Protein AF-A0A1C5KT26-F1 (afdb_monomer_lite)

pLDDT: mean 90.86, std 8.09, range [45.69, 98.12]

Radius of gyration: 17.38 Å; chains: 1; bounding box: 38×47×44 Å

Secondary structure (DSSP, 8-state):
-EEEEEEHHHHGGG-------SSEEEEEESEEE--B-HHHHHH-THHHHHHHHH-EEE-BTTS-PPPPSSEEES-EEEEEEETTS-EEEE-TTT-S-EEEE-TTS-EEEEESSHHHHHHHHHHT---GGGPEE-TT-EEESSHHHHHTTS-EE-HHHHSPTTGGGTT-

Foldseek 3Di:
DAEEEEEPVQVVVLPDDDDDDPPYHYAYWWEEEDADEPVCVVVDCLQVLLCVLQQKHFHHPPDDDDDDQWIKPGYWYWGIAGPQGWTWTDDPVVHQFIWIQHPVGWIWGQGNHDVRVSVCSNVSNSPCVPTHGDPNMGIGSDPVRVVVPHNYDYVVVVDPPCSVVVVD

Sequence (168 aa):
MRTVYFDMGELNRFGALGLLSSEAKVLPAGTVIHTEQAKVRKELPQYQEMAKRAGVFFFFEDEDIPNAPFFTVPYMELVARDRDGGWYGRAESIGDGVYCVTPDGAVFLVSEGMERFSGRLLAGEEVRELWEPALELTVYPSKTAAAQVVELVPVEELLPKGWKEREK

Structure (mmCIF, N/CA/C/O backbone):
data_AF-A0A1C5KT26-F1
#
_entry.id   AF-A0A1C5KT26-F1
#
loop_
_atom_site.group_PDB
_atom_site.id
_atom_site.type_symbol
_atom_site.label_atom_id
_atom_site.label_alt_id
_atom_site.label_comp_id
_atom_site.label_asym_id
_atom_site.label_entity_id
_atom_site.label_seq_id
_atom_site.pdbx_PDB_ins_code
_atom_site.Cartn_x
_atom_site.Cartn_y
_atom_site.Cartn_z
_atom_site.occupancy
_atom_site.B_iso_or_equiv
_atom_site.auth_seq_id
_atom_site.auth_comp_id
_atom_site.auth_asym_id
_atom_site.auth_atom_id
_atom_site.pdbx_PDB_model_num
ATOM 1 N N . MET A 1 1 ? -7.372 -2.646 25.587 1.00 79.31 1 MET A N 1
ATOM 2 C CA . MET A 1 1 ? -7.698 -1.328 25.001 1.00 79.31 1 MET A CA 1
ATOM 3 C C . MET A 1 1 ? -8.325 -1.585 23.642 1.00 79.31 1 MET A C 1
ATOM 5 O O . MET A 1 1 ? -7.738 -2.359 22.894 1.00 79.31 1 MET A O 1
ATOM 9 N N . ARG A 1 2 ? -9.521 -1.053 23.353 1.00 91.31 2 ARG A N 1
ATOM 10 C CA . ARG A 1 2 ? -10.155 -1.237 22.032 1.00 91.31 2 ARG A CA 1
ATOM 11 C C . ARG A 1 2 ? -9.338 -0.527 20.948 1.00 91.31 2 ARG A C 1
ATOM 13 O O . ARG A 1 2 ? -8.661 0.452 21.266 1.00 91.31 2 ARG A O 1
ATOM 20 N N . THR A 1 3 ? -9.395 -1.012 19.710 1.00 93.62 3 THR A N 1
ATOM 21 C CA . THR A 1 3 ? -8.736 -0.365 18.565 1.00 93.62 3 THR A CA 1
ATOM 22 C C . THR A 1 3 ? -9.799 0.177 17.632 1.00 93.62 3 THR A C 1
ATOM 24 O O . THR A 1 3 ? -10.679 -0.573 17.221 1.00 93.62 3 THR A O 1
ATOM 27 N N . VAL A 1 4 ? -9.698 1.462 17.315 1.00 93.88 4 VAL A N 1
ATOM 28 C CA . VAL A 1 4 ? -10.560 2.151 16.359 1.00 93.88 4 VAL A CA 1
ATOM 29 C C . VAL A 1 4 ? -9.721 2.605 15.179 1.00 93.88 4 VAL A C 1
ATOM 31 O O . VAL A 1 4 ? -8.570 3.023 15.344 1.00 93.88 4 VAL A O 1
ATOM 34 N N . TYR A 1 5 ? -10.304 2.512 13.995 1.00 95.25 5 TYR A N 1
ATOM 35 C CA . TYR A 1 5 ? -9.661 2.878 12.749 1.00 95.25 5 TYR A CA 1
ATOM 36 C C . TYR A 1 5 ? -10.349 4.081 12.127 1.00 95.25 5 TYR A C 1
ATOM 38 O O . TYR A 1 5 ? -11.545 4.287 12.315 1.00 95.25 5 TYR A O 1
ATOM 46 N N . PHE A 1 6 ? -9.607 4.857 11.353 1.00 94.19 6 PHE A N 1
ATOM 47 C CA . PHE A 1 6 ? -10.158 5.931 10.535 1.00 94.19 6 PHE A CA 1
ATOM 48 C C . PHE A 1 6 ? -9.536 5.872 9.144 1.00 94.19 6 PHE A C 1
ATOM 50 O O . PHE A 1 6 ? -8.408 5.412 8.973 1.00 94.19 6 PHE A O 1
ATOM 57 N N . ASP A 1 7 ? -10.292 6.306 8.145 1.00 94.75 7 ASP A N 1
ATOM 58 C CA . ASP A 1 7 ? -9.864 6.258 6.752 1.00 94.75 7 ASP A CA 1
ATOM 59 C C . ASP A 1 7 ? -8.951 7.448 6.427 1.00 94.75 7 ASP A C 1
ATOM 61 O O . ASP A 1 7 ? -9.394 8.599 6.395 1.00 94.75 7 ASP A O 1
ATOM 65 N N . MET A 1 8 ? -7.673 7.167 6.172 1.00 92.75 8 MET A N 1
ATOM 66 C CA . MET A 1 8 ? -6.688 8.183 5.792 1.00 92.75 8 MET A CA 1
ATOM 67 C C . MET A 1 8 ? -7.022 8.871 4.470 1.00 92.75 8 MET A C 1
ATOM 69 O O . MET A 1 8 ? -6.760 10.063 4.325 1.00 92.75 8 MET A O 1
ATOM 73 N N . GLY A 1 9 ? -7.624 8.157 3.515 1.00 90.06 9 GLY A N 1
ATOM 74 C CA . GLY A 1 9 ? -8.015 8.741 2.234 1.00 90.06 9 GLY A CA 1
ATOM 75 C C . GLY A 1 9 ? -9.102 9.796 2.404 1.00 90.06 9 GLY A C 1
ATOM 76 O O . GLY A 1 9 ? -9.059 10.855 1.777 1.00 90.06 9 GLY A O 1
ATOM 77 N N . GLU A 1 10 ? -10.045 9.558 3.315 1.00 91.06 10 GLU A N 1
ATOM 78 C CA . GLU A 1 10 ? -11.050 10.560 3.665 1.00 91.06 10 GLU A CA 1
ATOM 79 C C . GLU A 1 10 ? -10.473 11.706 4.486 1.00 91.06 10 GLU A C 1
ATOM 81 O O . GLU A 1 10 ? -10.882 12.851 4.267 1.00 91.06 10 GLU A O 1
ATOM 86 N N . LEU A 1 11 ? -9.545 11.407 5.401 1.00 87.56 11 LEU A N 1
ATOM 87 C CA . LEU A 1 11 ? -8.933 12.397 6.278 1.00 87.56 11 LEU A CA 1
ATOM 88 C C . LEU A 1 11 ? -8.074 13.401 5.512 1.00 87.56 11 LEU A C 1
ATOM 90 O O . LEU A 1 11 ? -8.174 14.597 5.776 1.00 87.56 11 LEU A O 1
ATOM 94 N N . ASN A 1 12 ? -7.305 12.944 4.521 1.00 83.62 12 ASN A N 1
ATOM 95 C CA . ASN A 1 12 ? -6.426 13.798 3.717 1.00 83.62 12 ASN A CA 1
ATOM 96 C C . ASN A 1 12 ? -7.171 14.956 3.024 1.00 83.62 12 ASN A C 1
ATOM 98 O O . ASN A 1 12 ? -6.568 15.986 2.730 1.00 83.62 12 ASN A O 1
ATOM 102 N N . ARG A 1 13 ? -8.494 14.845 2.830 1.00 82.94 13 ARG A N 1
ATOM 103 C CA . ARG A 1 13 ? -9.346 15.925 2.294 1.00 82.94 13 ARG A CA 1
ATOM 104 C C . ARG A 1 13 ? -9.485 17.126 3.235 1.00 82.94 13 ARG A C 1
ATOM 106 O O . ARG A 1 13 ? -9.875 18.197 2.786 1.00 82.94 13 ARG A O 1
ATOM 113 N N . PHE A 1 14 ? -9.195 16.948 4.521 1.00 78.75 14 PHE A N 1
ATOM 114 C CA . PHE A 1 14 ? -9.290 17.980 5.556 1.00 78.75 14 PHE A CA 1
ATOM 115 C C . PHE A 1 14 ? -7.915 18.521 5.986 1.00 78.75 14 PHE A C 1
ATOM 117 O O . PHE A 1 14 ? -7.843 19.362 6.882 1.00 78.75 14 PHE A O 1
ATOM 124 N N . GLY A 1 15 ? -6.829 18.063 5.352 1.00 78.31 15 GLY A N 1
ATOM 125 C CA . GLY A 1 15 ? -5.457 18.405 5.721 1.00 78.31 15 GLY A CA 1
ATOM 126 C C . GLY A 1 15 ? -4.919 17.573 6.890 1.00 78.31 15 GLY A C 1
ATOM 127 O O . GLY A 1 15 ? -5.409 16.485 7.187 1.00 78.31 15 GLY A O 1
ATOM 128 N N . ALA A 1 16 ? -3.869 18.071 7.546 1.00 76.62 16 ALA A N 1
ATOM 129 C CA . ALA A 1 16 ? -3.218 17.360 8.643 1.00 76.62 16 ALA A CA 1
ATOM 130 C C . ALA A 1 16 ? -4.061 17.408 9.931 1.00 76.62 16 ALA A C 1
ATOM 132 O O . ALA A 1 16 ? -4.317 18.487 10.470 1.00 76.62 16 ALA A O 1
ATOM 133 N N . LEU A 1 17 ? -4.432 16.237 10.460 1.00 79.94 17 LEU A N 1
ATOM 134 C CA . LEU A 1 17 ? -5.147 16.088 11.730 1.00 79.94 17 LEU A CA 1
ATOM 135 C C . LEU A 1 17 ? -4.423 15.095 12.645 1.00 79.94 17 LEU A C 1
ATOM 137 O O . LEU A 1 17 ? -4.151 13.963 12.255 1.00 79.94 17 LEU A O 1
ATOM 141 N N . GLY A 1 18 ? -4.148 15.508 13.883 1.00 81.56 18 GLY A N 1
ATOM 142 C CA . GLY A 1 18 ? -3.642 14.620 14.931 1.00 81.56 18 GLY A CA 1
ATOM 143 C C . GLY A 1 18 ? -4.784 14.055 15.774 1.00 81.56 18 GLY A C 1
ATOM 144 O O . GLY A 1 18 ? -5.583 14.822 16.311 1.00 81.56 18 GLY A O 1
ATOM 145 N N . LEU A 1 19 ? -4.844 12.729 15.922 1.00 83.81 19 LEU A N 1
ATOM 146 C CA . LEU A 1 19 ? -5.849 12.034 16.731 1.00 83.81 19 LEU A CA 1
ATOM 147 C C . LEU A 1 19 ? -5.183 11.309 17.902 1.00 83.81 19 LEU A C 1
ATOM 149 O O . LEU A 1 19 ? -4.278 10.499 17.714 1.00 83.81 19 LEU A O 1
ATOM 153 N N . LEU A 1 20 ? -5.642 11.598 19.119 1.00 85.50 20 LEU A N 1
ATOM 154 C CA . LEU A 1 20 ? -5.120 11.029 20.361 1.00 85.50 20 LEU A CA 1
ATOM 155 C C . LEU A 1 20 ? -6.294 10.608 21.248 1.00 85.50 20 LEU A C 1
ATOM 157 O O . LEU A 1 20 ? -7.267 11.346 21.386 1.00 85.50 20 LEU A O 1
ATOM 161 N N . SER A 1 21 ? -6.197 9.434 21.869 1.00 86.38 21 SER A N 1
ATOM 162 C CA . SER A 1 21 ? -7.191 8.944 22.825 1.00 86.38 21 SER A CA 1
ATOM 163 C C . SER A 1 21 ? -6.508 8.250 23.997 1.00 86.38 21 SER A C 1
ATOM 165 O O . SER A 1 21 ? -5.548 7.505 23.814 1.00 86.38 21 SER A O 1
ATOM 167 N N . SER A 1 22 ? -7.021 8.481 25.206 1.00 90.06 22 SER A N 1
ATOM 168 C CA . SER A 1 22 ? -6.637 7.735 26.411 1.00 90.06 22 SER A CA 1
ATOM 169 C C . SER A 1 22 ? -7.441 6.444 26.599 1.00 90.06 22 SER A C 1
ATOM 171 O O . SER A 1 22 ? -7.111 5.645 27.470 1.00 90.06 22 SER A O 1
ATOM 173 N N . GLU A 1 23 ? -8.505 6.236 25.817 1.00 90.31 23 GLU A N 1
ATOM 174 C CA . GLU A 1 23 ? -9.461 5.130 25.996 1.00 90.31 23 GLU A CA 1
ATOM 175 C C . GLU A 1 23 ? -9.373 4.065 24.893 1.00 90.31 23 GLU A C 1
ATOM 177 O O . GLU A 1 23 ? -9.804 2.922 25.077 1.00 90.31 23 GLU A O 1
ATOM 182 N N . ALA A 1 24 ? -8.819 4.428 23.736 1.00 90.81 24 ALA A N 1
ATOM 183 C CA . ALA A 1 24 ? -8.709 3.563 22.572 1.00 90.81 24 ALA A CA 1
ATOM 184 C C . ALA A 1 24 ? -7.366 3.749 21.861 1.00 90.81 24 ALA A C 1
ATOM 186 O O . ALA A 1 24 ? -6.796 4.838 21.840 1.00 90.81 24 ALA A O 1
ATOM 187 N N . LYS A 1 25 ? -6.889 2.682 21.216 1.00 91.69 25 LYS A N 1
ATOM 188 C CA . LYS A 1 25 ? -5.824 2.779 20.221 1.00 91.69 25 LYS A CA 1
ATOM 189 C C . LYS A 1 25 ? -6.454 3.309 18.936 1.00 91.69 25 LYS A C 1
ATOM 191 O O . LYS A 1 25 ? -7.337 2.655 18.392 1.00 91.69 25 LYS A O 1
ATOM 196 N N . VAL A 1 26 ? -6.021 4.474 18.475 1.00 91.12 26 VAL A N 1
ATOM 197 C CA . VAL A 1 26 ? -6.495 5.065 17.220 1.00 91.12 26 VAL A CA 1
ATOM 198 C C . VAL A 1 26 ? -5.448 4.779 16.154 1.00 91.12 26 VAL A C 1
ATOM 200 O O . VAL A 1 26 ? -4.297 5.180 16.316 1.00 91.12 26 VAL A O 1
ATOM 203 N N . LEU A 1 27 ? -5.818 4.044 15.108 1.00 92.69 27 LEU A N 1
ATOM 204 C CA . LEU A 1 27 ? -4.905 3.682 14.027 1.00 92.69 27 LEU A CA 1
ATOM 205 C C . LEU A 1 27 ? -5.442 4.133 12.668 1.00 92.69 27 LEU A C 1
ATOM 207 O O . LEU A 1 27 ? -6.631 3.976 12.397 1.00 92.69 27 LEU A O 1
ATOM 211 N N . PRO A 1 28 ? -4.579 4.655 11.787 1.00 94.19 28 PRO A N 1
ATOM 212 C CA . PRO A 1 28 ? -4.974 4.922 10.419 1.00 94.19 28 PRO A CA 1
ATOM 213 C C . PRO A 1 28 ? -5.245 3.602 9.682 1.00 94.19 28 PRO A C 1
ATOM 215 O O . PRO A 1 28 ? -4.556 2.597 9.885 1.00 94.19 28 PRO A O 1
ATOM 218 N N . ALA A 1 29 ? -6.243 3.619 8.807 1.00 96.69 29 ALA A N 1
ATOM 219 C CA . ALA A 1 29 ? -6.566 2.554 7.871 1.00 96.69 29 ALA A CA 1
ATOM 220 C C . ALA A 1 29 ? -6.820 3.129 6.473 1.00 96.69 29 ALA A C 1
ATOM 222 O O . ALA A 1 29 ? -6.891 4.343 6.272 1.00 96.69 29 ALA A O 1
ATOM 223 N N . GLY A 1 30 ? -6.972 2.231 5.511 1.00 96.62 30 GLY A N 1
ATOM 224 C CA . GLY A 1 30 ? -7.222 2.561 4.123 1.00 96.62 30 GLY A CA 1
ATOM 225 C C . GLY A 1 30 ? -5.954 2.652 3.304 1.00 96.62 30 GLY A C 1
ATOM 226 O O . GLY A 1 30 ? -4.846 2.394 3.771 1.00 96.62 30 GLY A O 1
ATOM 227 N N . THR A 1 31 ? -6.150 2.987 2.042 1.00 96.00 31 THR A N 1
ATOM 228 C CA . THR A 1 31 ? -5.108 2.915 1.032 1.00 96.00 31 THR A CA 1
ATOM 229 C C . THR A 1 31 ? -5.101 4.224 0.269 1.00 96.00 31 THR A C 1
ATOM 231 O O . THR A 1 31 ? -6.125 4.629 -0.279 1.00 96.00 31 THR A O 1
ATOM 234 N N . VAL A 1 32 ? -3.962 4.908 0.271 1.00 94.38 32 VAL A N 1
ATOM 235 C CA . VAL A 1 32 ? -3.782 6.197 -0.410 1.00 94.38 32 VAL A CA 1
ATOM 236 C C . VAL A 1 32 ? -2.614 6.075 -1.363 1.00 94.38 32 VAL A C 1
ATOM 238 O O . VAL A 1 32 ? -1.631 5.413 -1.049 1.00 94.38 32 VAL A O 1
ATOM 241 N N . ILE A 1 33 ? -2.721 6.708 -2.525 1.00 95.44 33 ILE A N 1
ATOM 242 C CA . ILE A 1 33 ? -1.620 6.772 -3.479 1.00 95.44 33 ILE A CA 1
ATOM 243 C C . ILE A 1 33 ? -0.801 8.025 -3.209 1.00 95.44 33 ILE A C 1
ATOM 245 O O . ILE A 1 33 ? -1.326 9.137 -3.207 1.00 95.44 33 ILE A O 1
ATOM 249 N N . HIS A 1 34 ? 0.488 7.813 -2.995 1.00 94.00 34 HIS A N 1
ATOM 250 C CA . HIS A 1 34 ? 1.502 8.842 -2.977 1.00 94.00 34 HIS A CA 1
ATOM 251 C C . HIS A 1 34 ? 2.061 9.039 -4.374 1.00 94.00 34 HIS A C 1
ATOM 253 O O . HIS A 1 34 ? 2.373 8.079 -5.079 1.00 94.00 34 HIS A O 1
ATOM 259 N N . THR A 1 35 ? 2.210 10.301 -4.747 1.00 94.88 35 THR A N 1
ATOM 260 C CA . THR A 1 35 ? 2.642 10.707 -6.075 1.00 94.88 35 THR A CA 1
ATOM 261 C C . THR A 1 35 ? 3.896 11.538 -5.972 1.00 94.88 35 THR A C 1
ATOM 263 O O . THR A 1 35 ? 3.943 12.512 -5.223 1.00 94.88 35 THR A O 1
ATOM 266 N N . GLU A 1 36 ? 4.884 11.201 -6.782 1.00 94.44 36 GLU A N 1
ATOM 267 C CA . GLU A 1 36 ? 6.053 12.040 -6.971 1.00 94.44 36 GLU A CA 1
ATOM 268 C C . GLU A 1 36 ? 5.728 13.227 -7.886 1.00 94.44 36 GLU A C 1
ATOM 270 O O . GLU A 1 36 ? 4.863 13.162 -8.766 1.00 94.44 36 GLU A O 1
ATOM 275 N N . GLN A 1 37 ? 6.463 14.326 -7.722 1.00 93.50 37 GLN A N 1
ATOM 276 C CA . GLN A 1 37 ? 6.265 15.510 -8.560 1.00 93.50 37 GLN A CA 1
ATOM 277 C C . GLN A 1 37 ? 6.649 15.215 -10.015 1.00 93.50 37 GLN A C 1
ATOM 279 O O . GLN A 1 37 ? 7.704 14.643 -10.292 1.00 93.50 37 GLN A O 1
ATOM 284 N N . ALA A 1 38 ? 5.872 15.723 -10.970 1.00 91.62 38 ALA A N 1
ATOM 285 C CA . ALA A 1 38 ? 6.112 15.518 -12.406 1.00 91.62 38 ALA A CA 1
ATOM 286 C C . ALA A 1 38 ? 7.540 15.889 -12.870 1.00 91.62 38 ALA A C 1
ATOM 288 O O . ALA A 1 38 ? 8.115 15.274 -13.772 1.00 91.62 38 ALA A O 1
ATOM 289 N N . LYS A 1 39 ? 8.155 16.904 -12.243 1.00 91.50 39 LYS A N 1
ATOM 290 C CA . LYS A 1 39 ? 9.536 17.321 -12.548 1.00 91.50 39 LYS A CA 1
ATOM 291 C C . LYS A 1 39 ? 10.570 16.259 -12.161 1.00 91.50 39 LYS A C 1
ATOM 293 O O . LYS A 1 39 ? 11.526 16.049 -12.905 1.00 91.50 39 LYS A O 1
ATOM 298 N N . VAL A 1 40 ? 10.334 15.535 -11.063 1.00 89.75 40 VAL A N 1
ATOM 299 C CA . VAL A 1 40 ? 11.235 14.499 -10.537 1.00 89.75 40 VAL A CA 1
ATOM 300 C C . VAL A 1 40 ? 11.406 13.387 -11.568 1.00 89.75 40 VAL A C 1
ATOM 302 O O . VAL A 1 40 ? 12.521 12.928 -11.808 1.00 89.75 40 VAL A O 1
ATOM 305 N N . ARG A 1 41 ? 10.330 13.026 -12.273 1.00 85.50 41 ARG A N 1
ATOM 306 C CA . ARG A 1 41 ? 10.360 12.047 -13.367 1.00 85.50 41 ARG A CA 1
ATOM 307 C C . ARG A 1 41 ? 11.324 12.415 -14.499 1.00 85.50 41 ARG A C 1
ATOM 309 O O . ARG A 1 41 ? 11.907 11.531 -15.126 1.00 85.50 41 ARG A O 1
ATOM 316 N N . LYS A 1 42 ? 11.447 13.711 -14.804 1.00 83.75 42 LYS A N 1
ATOM 317 C CA . LYS A 1 42 ? 12.323 14.230 -15.869 1.00 83.75 42 LYS A CA 1
ATOM 318 C C . LYS A 1 42 ? 13.763 14.377 -15.391 1.00 83.75 42 LYS A C 1
ATOM 320 O O . LYS A 1 42 ? 14.685 14.179 -16.174 1.00 83.75 42 LYS A O 1
ATOM 325 N N . GLU A 1 43 ? 13.938 14.732 -14.123 1.00 90.00 43 GLU A N 1
ATOM 326 C CA . GLU A 1 43 ? 15.239 14.999 -13.508 1.00 90.00 43 GLU A CA 1
ATOM 327 C C . GLU A 1 43 ? 15.974 13.722 -13.081 1.00 90.00 43 GLU A C 1
ATOM 329 O O . GLU A 1 43 ? 17.204 13.709 -13.074 1.00 90.00 43 GLU A O 1
ATOM 334 N N . LEU A 1 44 ? 15.249 12.643 -12.764 1.00 90.19 44 LEU A N 1
ATOM 335 C CA . LEU A 1 44 ? 15.817 11.398 -12.246 1.00 90.19 44 LEU A CA 1
ATOM 336 C C . LEU A 1 44 ? 15.581 10.213 -13.204 1.00 90.19 44 LEU A C 1
ATOM 338 O O . LEU A 1 44 ? 14.548 9.540 -13.122 1.00 90.19 44 LEU A O 1
ATOM 342 N N . PRO A 1 45 ? 16.569 9.871 -14.063 1.00 89.38 45 PRO A N 1
ATOM 343 C CA . PRO A 1 45 ? 16.484 8.740 -14.996 1.00 89.38 45 PRO A CA 1
ATOM 344 C C . PRO A 1 45 ? 16.244 7.384 -14.321 1.00 89.38 45 PRO A C 1
ATOM 346 O O . PRO A 1 45 ? 15.754 6.452 -14.958 1.00 89.38 45 PRO A O 1
ATOM 349 N N . GLN A 1 46 ? 16.566 7.270 -13.029 1.00 92.88 46 GLN A N 1
ATOM 350 C CA . GLN A 1 46 ? 16.420 6.042 -12.250 1.00 92.88 46 GLN A CA 1
ATOM 351 C C . GLN A 1 46 ? 14.991 5.487 -12.268 1.00 92.88 46 GLN A C 1
ATOM 353 O O . GLN A 1 46 ? 14.825 4.277 -12.358 1.00 92.88 46 GLN A O 1
ATOM 358 N N . TYR A 1 47 ? 13.959 6.339 -12.273 1.00 92.56 47 TYR A N 1
ATOM 359 C CA . TYR A 1 47 ? 12.569 5.877 -12.337 1.00 92.56 47 TYR A CA 1
ATOM 360 C C . TYR A 1 47 ? 12.248 5.176 -13.661 1.00 92.56 47 TYR A C 1
ATOM 362 O O . TYR A 1 47 ? 11.581 4.142 -13.671 1.00 92.56 47 TYR A O 1
ATOM 370 N N . GLN A 1 48 ? 12.774 5.690 -14.777 1.00 92.19 48 GLN A N 1
ATOM 371 C CA . GLN A 1 48 ? 12.615 5.052 -16.086 1.00 92.19 48 GLN A CA 1
ATOM 372 C C . GLN A 1 48 ? 13.408 3.745 -16.168 1.00 92.19 48 GLN A C 1
ATOM 374 O O . GLN A 1 48 ? 12.936 2.767 -16.747 1.00 92.19 48 GLN A O 1
ATOM 379 N N . GLU A 1 49 ? 14.595 3.706 -15.563 1.00 93.81 49 GLU A N 1
ATOM 380 C CA . GLU A 1 49 ? 15.425 2.504 -15.559 1.00 93.81 49 GLU A CA 1
ATOM 381 C C . GLU A 1 49 ? 14.827 1.397 -14.678 1.00 93.81 49 GLU A C 1
ATOM 383 O O . GLU A 1 49 ? 14.799 0.245 -15.106 1.00 93.81 49 GLU A O 1
ATOM 388 N N . MET A 1 50 ? 14.270 1.727 -13.505 1.00 93.94 50 MET A N 1
ATOM 389 C CA . MET A 1 50 ? 13.526 0.776 -12.664 1.00 93.94 50 MET A CA 1
ATOM 390 C C . MET A 1 50 ? 12.315 0.201 -13.409 1.00 93.94 50 MET A C 1
ATOM 392 O O . MET A 1 50 ? 12.126 -1.016 -13.429 1.00 93.94 50 MET A O 1
ATOM 396 N N . ALA A 1 51 ? 11.550 1.043 -14.110 1.00 92.56 51 ALA A N 1
ATOM 397 C CA . ALA A 1 51 ? 10.441 0.589 -14.947 1.00 92.56 51 ALA A CA 1
ATOM 398 C C . ALA A 1 51 ? 10.909 -0.356 -16.066 1.00 92.56 51 ALA A C 1
ATOM 400 O O . ALA A 1 51 ? 10.303 -1.400 -16.308 1.00 92.56 51 ALA A O 1
ATOM 401 N N . LYS A 1 52 ? 12.023 -0.037 -16.730 1.00 92.94 52 LYS A N 1
ATOM 402 C CA . LYS A 1 52 ? 12.575 -0.863 -17.809 1.00 92.94 52 LYS A CA 1
ATOM 403 C C . LYS A 1 52 ? 13.122 -2.202 -17.307 1.00 92.94 52 LYS A C 1
ATOM 405 O O . LYS A 1 52 ? 12.860 -3.228 -17.934 1.00 92.94 52 LYS A O 1
ATOM 410 N N . ARG A 1 53 ? 13.893 -2.193 -16.216 1.00 92.06 53 ARG A N 1
ATOM 411 C CA . ARG A 1 53 ? 14.583 -3.377 -15.679 1.00 92.06 53 ARG A CA 1
ATOM 412 C C . ARG A 1 53 ? 13.658 -4.292 -14.899 1.00 92.06 53 ARG A C 1
ATOM 414 O O . ARG A 1 53 ? 13.626 -5.483 -15.175 1.00 92.06 53 ARG A O 1
ATOM 421 N N . ALA A 1 54 ? 12.917 -3.726 -13.954 1.00 91.38 54 ALA A N 1
ATOM 422 C CA . ALA A 1 54 ? 12.096 -4.478 -13.014 1.00 91.38 54 ALA A CA 1
ATOM 423 C C . ALA A 1 54 ? 10.601 -4.426 -13.355 1.00 91.38 54 ALA A C 1
ATOM 425 O O . ALA A 1 54 ? 9.815 -5.176 -12.799 1.00 91.38 54 ALA A O 1
ATOM 426 N N . GLY A 1 55 ? 10.168 -3.564 -14.283 1.00 93.75 55 GLY A N 1
ATOM 427 C CA . GLY A 1 55 ? 8.742 -3.445 -14.589 1.00 93.75 55 GLY A CA 1
ATOM 428 C C . GLY A 1 55 ? 7.915 -2.803 -13.490 1.00 93.75 55 GLY A C 1
ATOM 429 O O . GLY A 1 55 ? 6.713 -3.042 -13.476 1.00 93.75 55 GLY A O 1
ATOM 430 N N . VAL A 1 56 ? 8.546 -2.031 -12.604 1.00 94.56 56 VAL A N 1
ATOM 431 C CA . VAL A 1 56 ? 7.896 -1.307 -11.509 1.00 94.56 56 VAL A CA 1
ATOM 432 C C . VAL A 1 56 ? 7.787 0.171 -11.874 1.00 94.56 56 VAL A C 1
ATOM 434 O O . VAL A 1 56 ? 8.781 0.820 -12.199 1.00 94.56 56 VAL A O 1
ATOM 437 N N . PHE A 1 57 ? 6.569 0.697 -11.824 1.00 94.50 57 PHE A N 1
ATOM 438 C CA . PHE A 1 57 ? 6.196 2.044 -12.237 1.00 94.50 57 PHE A CA 1
ATOM 439 C C . PHE A 1 57 ? 5.732 2.836 -11.016 1.00 94.50 57 PHE A C 1
ATOM 441 O O . PHE A 1 57 ? 4.699 2.513 -10.430 1.00 94.50 57 PHE A O 1
ATOM 448 N N . PHE A 1 58 ? 6.502 3.853 -10.633 1.00 95.81 58 PHE A N 1
ATOM 449 C CA . PHE A 1 58 ? 6.130 4.790 -9.570 1.00 95.81 58 PHE A CA 1
ATOM 450 C C . PHE A 1 58 ? 5.070 5.777 -10.062 1.00 95.81 58 PHE A C 1
ATOM 452 O O . PHE A 1 58 ? 5.056 6.108 -11.248 1.00 95.81 58 PHE A O 1
ATOM 459 N N . PHE A 1 59 ? 4.202 6.238 -9.162 1.00 96.38 59 PHE A N 1
ATOM 460 C CA . PHE A 1 59 ? 3.139 7.1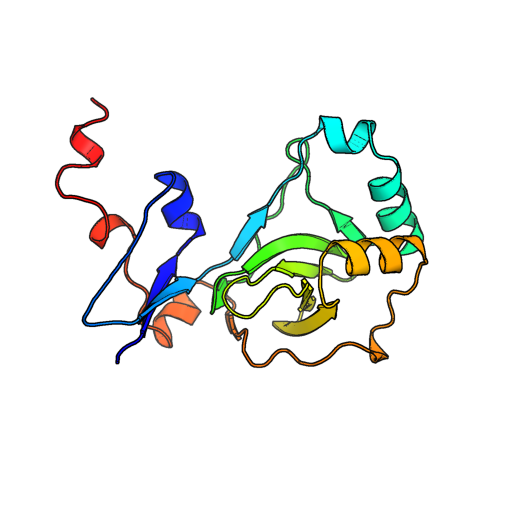88 -9.494 1.00 96.38 59 PHE A CA 1
ATOM 461 C C . 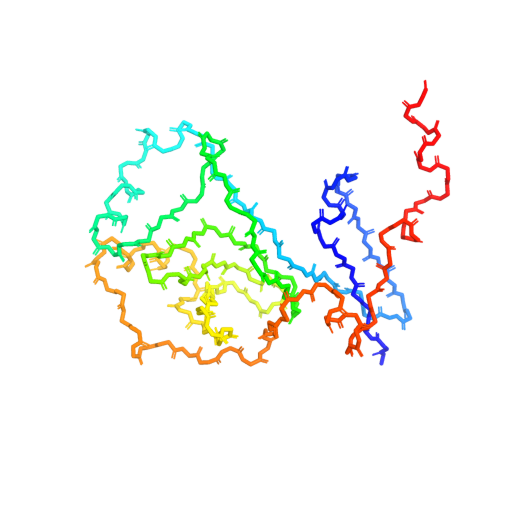PHE A 1 59 ? 3.656 8.627 -9.529 1.00 96.38 59 PHE A C 1
ATOM 463 O O . PHE A 1 59 ? 4.375 9.054 -8.624 1.00 96.38 59 PHE A O 1
ATOM 470 N N . PHE A 1 60 ? 3.236 9.393 -10.536 1.00 95.94 60 PHE A N 1
ATOM 471 C CA . PHE A 1 60 ? 3.563 10.813 -10.674 1.00 95.94 60 PHE A CA 1
ATOM 472 C C . PHE A 1 60 ? 2.306 11.672 -10.826 1.00 95.94 60 PHE A C 1
ATOM 474 O O . PHE A 1 60 ? 1.322 11.243 -11.423 1.00 95.94 60 PHE A O 1
ATOM 481 N N . GLU A 1 61 ? 2.356 12.904 -10.315 1.00 94.06 61 GLU A N 1
ATOM 482 C CA . GLU A 1 61 ? 1.239 13.867 -10.330 1.00 94.06 61 GLU A CA 1
ATOM 483 C C . GLU A 1 61 ? 0.695 14.188 -11.736 1.00 94.06 61 GLU A C 1
ATOM 485 O O . GLU A 1 61 ? -0.452 14.611 -11.868 1.00 94.06 61 GLU A O 1
ATOM 490 N N . ASP A 1 62 ? 1.513 14.038 -12.785 1.00 93.12 62 ASP A N 1
ATOM 491 C CA . ASP A 1 62 ? 1.140 14.310 -14.179 1.00 93.12 62 ASP A CA 1
ATOM 492 C C . ASP A 1 62 ? 0.548 13.101 -14.920 1.00 93.12 62 ASP A C 1
ATOM 494 O O . ASP A 1 62 ? 0.299 13.185 -16.126 1.00 93.12 62 ASP A O 1
ATOM 498 N N . GLU A 1 63 ? 0.315 11.986 -14.228 1.00 91.75 63 GLU A N 1
ATOM 499 C CA . GLU A 1 63 ? -0.261 10.770 -14.798 1.00 91.75 63 GLU A CA 1
ATOM 500 C C . GLU A 1 63 ? -1.735 10.578 -14.421 1.00 91.75 63 GLU A C 1
ATOM 502 O O . GLU A 1 63 ? -2.240 11.138 -13.450 1.00 91.75 63 GLU A O 1
ATOM 507 N N . ASP A 1 64 ? -2.438 9.756 -15.204 1.00 90.38 64 ASP A N 1
ATOM 508 C CA . ASP A 1 64 ? -3.765 9.270 -14.829 1.00 90.38 64 ASP A CA 1
ATOM 509 C C . ASP A 1 64 ? -3.611 8.177 -13.768 1.00 90.38 64 ASP A C 1
ATOM 511 O O . ASP A 1 64 ? -3.180 7.053 -14.057 1.00 90.38 64 ASP A O 1
ATOM 515 N N . ILE A 1 65 ? -3.889 8.540 -12.518 1.00 89.69 65 ILE A N 1
ATOM 516 C CA . ILE A 1 65 ? -3.610 7.688 -11.369 1.00 89.69 65 ILE A CA 1
ATOM 517 C C . ILE A 1 65 ? -4.810 6.780 -11.097 1.00 89.69 65 ILE A C 1
ATOM 519 O O . ILE A 1 65 ? -5.901 7.271 -10.795 1.00 89.69 65 ILE A O 1
ATOM 523 N N . PRO A 1 66 ? -4.632 5.449 -11.164 1.00 88.69 66 PRO A N 1
ATOM 524 C CA . PRO A 1 66 ? -5.715 4.519 -10.884 1.00 88.69 66 PRO A CA 1
ATOM 525 C C . PRO A 1 66 ? -6.130 4.600 -9.416 1.00 88.69 66 PRO A C 1
ATOM 527 O O . PRO A 1 66 ? -5.287 4.753 -8.545 1.00 88.69 66 PRO A O 1
ATOM 530 N N . ASN A 1 67 ? -7.408 4.387 -9.111 1.00 87.81 67 ASN A N 1
ATOM 531 C CA . ASN A 1 67 ? -7.807 4.135 -7.726 1.00 87.81 67 ASN A CA 1
ATOM 532 C C . ASN A 1 67 ? -7.291 2.761 -7.274 1.00 87.81 67 ASN A C 1
ATOM 534 O O . ASN A 1 67 ? -7.363 1.790 -8.032 1.00 87.81 67 ASN A O 1
ATOM 538 N N . ALA A 1 68 ? -6.825 2.665 -6.028 1.00 90.12 68 ALA A N 1
ATOM 539 C CA . ALA A 1 68 ? -6.511 1.375 -5.426 1.00 90.12 68 ALA A CA 1
ATOM 540 C C . ALA A 1 68 ? -7.791 0.511 -5.355 1.00 90.12 68 ALA A C 1
ATOM 542 O O . ALA A 1 68 ? -8.817 0.989 -4.864 1.00 90.12 68 ALA A O 1
ATOM 543 N N . PRO A 1 69 ? -7.772 -0.750 -5.825 1.00 94.31 69 PRO A N 1
ATOM 544 C CA . PRO A 1 69 ? -8.966 -1.596 -5.877 1.00 94.31 69 PRO A CA 1
ATOM 545 C C . PRO A 1 69 ? -9.273 -2.295 -4.540 1.00 94.31 69 PRO A C 1
ATOM 547 O O . PRO A 1 69 ? -10.063 -3.235 -4.504 1.00 94.31 69 PRO A O 1
ATOM 550 N N . PHE A 1 70 ? -8.629 -1.878 -3.450 1.00 97.31 70 PHE A N 1
ATOM 551 C CA . PHE A 1 70 ? -8.716 -2.512 -2.140 1.00 97.31 70 PHE A CA 1
ATOM 552 C C . PHE A 1 70 ? -8.553 -1.490 -1.010 1.00 97.31 70 PHE A C 1
ATOM 554 O O . PHE A 1 70 ? -8.234 -0.323 -1.229 1.00 97.31 70 PHE A O 1
ATOM 561 N N . PHE A 1 71 ? -8.786 -1.952 0.214 1.00 97.81 71 PHE A N 1
ATOM 562 C CA . PHE A 1 71 ? -8.640 -1.194 1.448 1.00 97.81 71 PHE A CA 1
ATOM 563 C C . PHE A 1 71 ? -7.753 -1.977 2.416 1.00 97.81 71 PHE A C 1
ATOM 565 O O . PHE A 1 71 ? -7.985 -3.166 2.622 1.00 97.81 71 PHE A O 1
ATOM 572 N N . THR A 1 72 ? -6.764 -1.335 3.031 1.00 97.94 72 THR A N 1
ATOM 573 C CA . THR A 1 72 ? -5.833 -2.010 3.947 1.00 97.94 72 THR A CA 1
ATOM 574 C C . THR A 1 72 ? -6.076 -1.651 5.406 1.00 97.94 72 THR A C 1
ATOM 576 O O . THR A 1 72 ? -6.469 -0.532 5.745 1.00 97.94 72 THR A O 1
ATOM 579 N N . VAL A 1 73 ? -5.820 -2.613 6.290 1.00 97.06 73 VAL A N 1
ATOM 580 C CA . VAL A 1 73 ? -5.711 -2.388 7.732 1.00 97.06 73 VAL A CA 1
ATOM 581 C C . VAL A 1 73 ? -4.413 -3.042 8.219 1.00 97.06 73 VAL A C 1
ATOM 583 O O . VAL A 1 73 ? -4.302 -4.263 8.119 1.00 97.06 73 VAL A O 1
ATOM 586 N N . PRO A 1 74 ? -3.451 -2.277 8.763 1.00 95.12 74 PRO A N 1
ATOM 587 C CA . PRO A 1 74 ? -3.473 -0.823 8.927 1.00 95.12 74 PRO A CA 1
ATOM 588 C C . PRO A 1 74 ? -3.284 -0.063 7.596 1.00 95.12 74 PRO A C 1
ATOM 590 O O . PRO A 1 74 ? -3.259 -0.649 6.512 1.00 95.12 74 PRO A O 1
ATOM 593 N N . TYR A 1 75 ? -3.213 1.266 7.683 1.00 96.12 75 TYR A N 1
ATOM 594 C CA . TYR A 1 75 ? -3.017 2.163 6.545 1.00 96.12 75 TYR A CA 1
ATOM 595 C C . TYR A 1 75 ? -1.781 1.810 5.713 1.00 96.12 75 TYR A C 1
ATOM 597 O O . TYR A 1 75 ? -0.708 1.552 6.264 1.00 96.12 75 TYR A O 1
ATOM 605 N N . MET A 1 76 ? -1.949 1.861 4.390 1.00 97.06 76 MET A N 1
ATOM 606 C CA . MET A 1 76 ? -0.875 1.682 3.421 1.00 97.06 76 MET A CA 1
ATOM 607 C C . MET A 1 76 ? -0.839 2.848 2.431 1.00 97.06 76 MET A C 1
ATOM 609 O O . MET A 1 76 ? -1.839 3.180 1.792 1.00 97.06 76 MET A O 1
ATOM 613 N N . GLU A 1 77 ? 0.339 3.441 2.281 1.00 96.50 77 GLU A N 1
ATOM 614 C CA . GLU A 1 77 ? 0.630 4.452 1.273 1.00 96.50 77 GLU A CA 1
ATOM 615 C C . GLU A 1 77 ? 1.275 3.780 0.055 1.00 96.50 77 GLU A C 1
ATOM 617 O O . GLU A 1 77 ? 2.401 3.287 0.132 1.00 96.50 77 GLU A O 1
ATOM 622 N N . LEU A 1 78 ? 0.559 3.728 -1.065 1.00 97.69 78 LEU A N 1
ATOM 623 C CA . LEU A 1 78 ? 1.015 3.124 -2.313 1.00 97.69 78 LEU A CA 1
ATOM 624 C C . LEU A 1 78 ? 1.884 4.097 -3.102 1.00 97.69 78 LEU A C 1
ATOM 626 O O . LEU A 1 78 ? 1.509 5.247 -3.294 1.00 97.69 78 LEU A O 1
ATOM 630 N N . VAL A 1 79 ? 3.013 3.616 -3.609 1.00 96.88 79 VAL A N 1
ATOM 631 C CA . VAL A 1 79 ? 4.007 4.434 -4.324 1.00 96.88 79 VAL A CA 1
ATOM 632 C C . VAL A 1 79 ? 4.256 3.956 -5.751 1.00 96.88 79 VAL A C 1
ATOM 634 O O . VAL A 1 79 ? 4.711 4.735 -6.585 1.00 96.88 79 VAL A O 1
ATOM 637 N N . ALA A 1 80 ? 3.975 2.683 -6.046 1.00 96.25 80 ALA A N 1
ATOM 638 C CA . ALA A 1 80 ? 4.229 2.100 -7.356 1.00 96.25 80 ALA A CA 1
ATOM 639 C C . ALA A 1 80 ? 3.322 0.899 -7.653 1.00 96.25 80 ALA A C 1
ATOM 641 O O . ALA A 1 80 ? 2.721 0.313 -6.751 1.00 96.25 80 ALA A O 1
ATOM 642 N N . ARG A 1 81 ? 3.287 0.488 -8.923 1.00 95.62 81 ARG A N 1
ATOM 643 C CA . ARG A 1 81 ? 2.731 -0.800 -9.361 1.00 95.62 81 ARG A CA 1
ATOM 644 C C . ARG A 1 81 ? 3.678 -1.526 -10.306 1.00 95.62 81 ARG A C 1
ATOM 646 O O . ARG A 1 81 ? 4.419 -0.867 -11.034 1.00 95.62 81 ARG A O 1
ATOM 653 N N . ASP A 1 82 ? 3.618 -2.848 -10.364 1.00 94.12 82 ASP A N 1
ATOM 654 C CA . ASP A 1 82 ? 4.301 -3.607 -11.416 1.00 94.12 82 ASP A CA 1
ATOM 655 C C . ASP A 1 82 ? 3.398 -3.897 -12.633 1.00 94.12 82 ASP A C 1
ATOM 657 O O . ASP A 1 82 ? 2.230 -3.500 -12.711 1.00 94.12 82 ASP A O 1
ATOM 661 N N . ARG A 1 83 ? 3.974 -4.580 -13.627 1.00 91.62 83 ARG A N 1
ATOM 662 C CA . ARG A 1 83 ? 3.288 -5.051 -14.840 1.00 91.62 83 ARG A CA 1
ATOM 663 C C . ARG A 1 83 ? 2.299 -6.201 -14.601 1.00 91.62 83 ARG A C 1
ATOM 665 O O . ARG A 1 83 ? 1.428 -6.407 -15.441 1.00 91.62 83 ARG A O 1
ATOM 672 N N . ASP A 1 84 ? 2.447 -6.929 -13.498 1.00 92.25 84 ASP A N 1
ATOM 673 C CA . ASP A 1 84 ? 1.634 -8.098 -13.146 1.00 92.25 84 ASP A CA 1
ATOM 674 C C . ASP A 1 84 ? 0.426 -7.716 -12.274 1.00 92.25 84 ASP A C 1
ATOM 676 O O . ASP A 1 84 ? -0.432 -8.551 -11.992 1.00 92.25 84 ASP A O 1
ATOM 680 N N . GLY A 1 85 ? 0.328 -6.442 -11.880 1.00 93.44 85 GLY A N 1
ATOM 681 C CA . GLY A 1 85 ? -0.760 -5.894 -11.076 1.00 93.44 85 GLY A CA 1
ATOM 682 C C . GLY A 1 85 ? -0.471 -5.857 -9.574 1.00 93.44 85 GLY A C 1
ATOM 683 O O . GLY A 1 85 ? -1.394 -5.602 -8.801 1.00 93.44 85 GLY A O 1
ATOM 684 N N . GLY A 1 86 ? 0.774 -6.099 -9.160 1.00 95.56 86 GLY A N 1
ATOM 685 C CA . GLY A 1 86 ? 1.236 -5.900 -7.792 1.00 95.56 86 GLY A CA 1
ATOM 686 C C . GLY A 1 86 ? 1.313 -4.417 -7.434 1.00 95.56 86 GLY A C 1
ATOM 687 O O . GLY A 1 86 ? 1.747 -3.593 -8.243 1.00 95.56 86 GLY A O 1
ATOM 688 N N . TRP A 1 87 ? 0.891 -4.071 -6.220 1.00 97.81 87 TRP A N 1
ATOM 689 C CA . TRP A 1 87 ? 0.910 -2.708 -5.689 1.00 97.81 87 TRP A CA 1
ATOM 690 C C . TRP A 1 87 ? 1.931 -2.586 -4.570 1.00 97.81 87 TRP A C 1
ATOM 692 O O . TRP A 1 87 ? 1.835 -3.287 -3.566 1.00 97.81 87 TRP A O 1
ATOM 702 N N . TYR A 1 88 ? 2.874 -1.660 -4.714 1.00 97.06 88 TYR A N 1
ATOM 703 C CA . TYR A 1 88 ? 3.941 -1.441 -3.747 1.00 97.06 88 TYR A CA 1
ATOM 704 C C . TYR A 1 88 ? 3.646 -0.222 -2.896 1.00 97.06 88 TYR A C 1
ATOM 706 O O . TYR A 1 88 ? 3.229 0.819 -3.406 1.00 97.06 88 TYR A O 1
ATOM 714 N N . GLY A 1 89 ? 3.917 -0.327 -1.603 1.00 97.25 89 GLY A N 1
ATOM 715 C CA . GLY A 1 89 ? 3.661 0.756 -0.673 1.00 97.25 89 GLY A CA 1
ATOM 716 C C . GLY A 1 89 ? 4.331 0.572 0.672 1.00 97.25 89 GLY A C 1
ATOM 717 O O . GLY A 1 89 ? 5.027 -0.412 0.920 1.00 97.25 89 GLY A O 1
ATOM 718 N N . ARG A 1 90 ? 4.111 1.544 1.546 1.00 97.06 90 ARG A N 1
ATOM 719 C CA . ARG A 1 90 ? 4.640 1.579 2.907 1.00 97.06 90 ARG A CA 1
ATOM 720 C C . ARG A 1 90 ? 3.494 1.528 3.899 1.00 97.06 90 ARG A C 1
ATOM 722 O O . ARG A 1 90 ? 2.444 2.120 3.667 1.00 97.06 90 ARG A O 1
ATOM 729 N N . ALA A 1 91 ? 3.722 0.861 5.019 1.00 95.19 91 ALA A N 1
ATOM 730 C CA . ALA A 1 91 ? 2.793 0.824 6.138 1.00 95.19 91 ALA A CA 1
ATOM 731 C C . ALA A 1 91 ? 3.549 1.219 7.409 1.00 95.19 91 ALA A C 1
ATOM 733 O O . ALA A 1 91 ? 4.007 0.362 8.162 1.00 95.19 91 ALA A O 1
ATOM 734 N N . GLU A 1 92 ? 3.682 2.529 7.644 1.00 89.94 92 GLU A N 1
ATOM 735 C CA . GLU A 1 92 ? 4.523 3.094 8.719 1.00 89.94 92 GLU A CA 1
ATOM 736 C C . GLU A 1 92 ? 4.177 2.545 10.111 1.00 89.94 92 GLU A C 1
ATOM 738 O O . GLU A 1 92 ? 5.039 2.398 10.970 1.00 89.94 92 GLU A O 1
ATOM 743 N N . SER A 1 93 ? 2.908 2.195 10.339 1.00 88.50 93 SER A N 1
ATOM 744 C CA . SER A 1 93 ? 2.462 1.608 11.611 1.00 88.50 93 SER A CA 1
ATOM 745 C C . SER A 1 93 ? 2.974 0.184 11.878 1.00 88.50 93 SER A C 1
ATOM 747 O O . SER A 1 93 ? 2.865 -0.286 13.011 1.00 88.50 93 SER A O 1
ATOM 749 N N . ILE A 1 94 ? 3.500 -0.495 10.853 1.00 91.25 94 ILE A N 1
ATOM 750 C CA . ILE A 1 94 ? 4.098 -1.835 10.934 1.00 91.25 94 ILE A CA 1
ATOM 751 C C . ILE A 1 94 ? 5.626 -1.713 10.988 1.00 91.25 94 ILE A C 1
ATOM 753 O O . ILE A 1 94 ? 6.268 -2.363 11.808 1.00 91.25 94 ILE A O 1
ATOM 757 N N . GLY A 1 95 ? 6.203 -0.853 10.144 1.00 91.88 95 GLY A N 1
ATOM 758 C CA . GLY A 1 95 ? 7.635 -0.563 10.113 1.00 91.88 95 GLY A CA 1
ATOM 759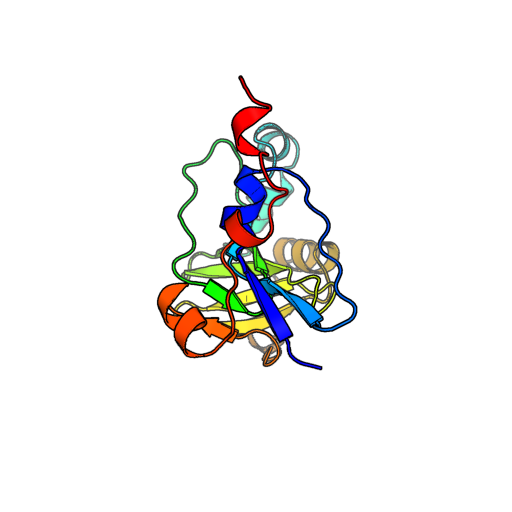 C C . GLY A 1 95 ? 8.055 0.169 8.838 1.00 91.88 95 GLY A C 1
ATOM 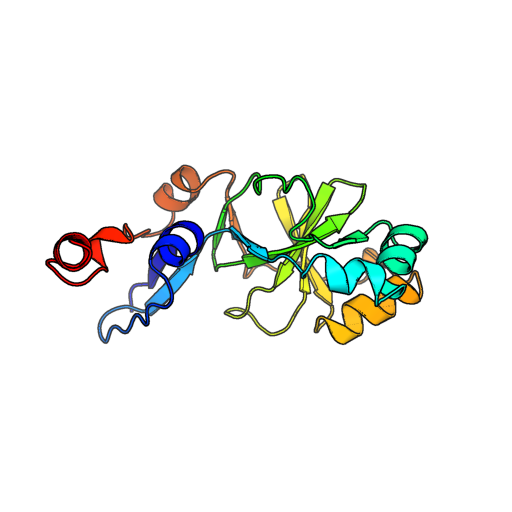760 O O . GLY A 1 95 ? 7.215 0.543 8.020 1.00 91.88 95 GLY A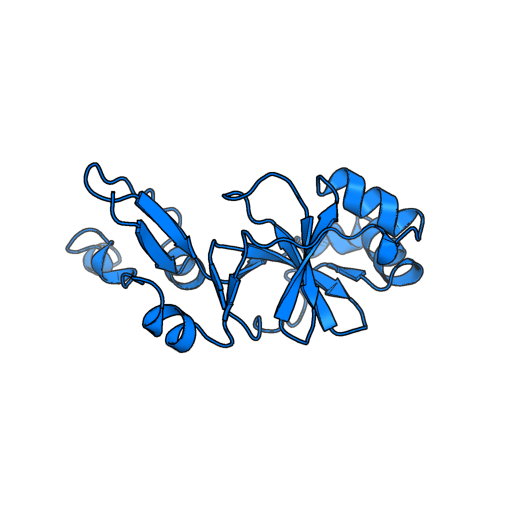 O 1
ATOM 761 N N . ASP A 1 96 ? 9.365 0.315 8.641 1.00 92.44 96 ASP A N 1
ATOM 762 C CA . ASP A 1 96 ? 9.953 1.088 7.531 1.00 92.44 96 ASP A CA 1
ATOM 763 C C . ASP A 1 96 ? 10.004 0.333 6.187 1.00 92.44 96 ASP A C 1
ATOM 765 O O . ASP A 1 96 ? 10.495 0.853 5.182 1.00 92.44 96 ASP A O 1
ATOM 769 N N . GLY A 1 97 ? 9.489 -0.898 6.162 1.00 94.88 97 GLY A N 1
ATOM 770 C CA . GLY A 1 97 ? 9.519 -1.783 5.006 1.00 94.88 97 GLY A CA 1
ATOM 771 C C . GLY A 1 97 ? 8.672 -1.322 3.817 1.00 94.88 97 GLY A C 1
ATOM 772 O O . GLY A 1 97 ? 7.736 -0.527 3.933 1.00 94.88 97 GLY A O 1
ATOM 773 N N . VAL A 1 98 ? 8.991 -1.887 2.654 1.00 96.69 98 VAL A N 1
ATOM 774 C CA . VAL A 1 98 ? 8.166 -1.820 1.445 1.00 96.69 98 VAL A CA 1
ATOM 775 C C . VAL A 1 98 ? 7.404 -3.126 1.322 1.00 96.69 98 VAL A C 1
ATOM 777 O O . VAL A 1 98 ? 8.004 -4.202 1.352 1.00 96.69 98 VAL A O 1
ATOM 780 N N . TYR A 1 99 ? 6.095 -3.016 1.150 1.00 97.44 99 TYR A N 1
ATOM 781 C CA . TYR A 1 99 ? 5.182 -4.137 1.012 1.00 97.44 99 TYR A CA 1
ATOM 782 C C . TYR A 1 99 ? 4.625 -4.193 -0.405 1.00 97.44 99 TYR A C 1
ATOM 784 O O . TYR A 1 99 ? 4.409 -3.148 -1.016 1.00 97.44 99 TYR A O 1
ATOM 792 N N . CYS A 1 100 ? 4.368 -5.398 -0.905 1.00 97.00 100 CYS A N 1
ATOM 793 C CA . CYS A 1 100 ? 3.642 -5.643 -2.144 1.00 97.00 100 CYS A CA 1
ATOM 794 C C . CYS A 1 100 ? 2.303 -6.314 -1.829 1.00 97.00 100 CYS A C 1
ATOM 796 O O . CYS A 1 100 ? 2.280 -7.326 -1.128 1.00 97.00 100 CYS A O 1
ATOM 798 N N . VAL A 1 101 ? 1.211 -5.758 -2.353 1.00 97.69 101 VAL A N 1
ATOM 799 C CA . VAL A 1 101 ? -0.106 -6.399 -2.410 1.00 97.69 101 VAL A CA 1
ATOM 800 C C . VAL A 1 101 ? -0.282 -6.990 -3.802 1.00 97.69 101 VAL A C 1
ATOM 802 O O . VAL A 1 101 ? -0.299 -6.257 -4.793 1.00 97.69 101 VAL A O 1
ATOM 805 N N . THR A 1 102 ? -0.408 -8.307 -3.889 1.00 95.94 102 THR A N 1
ATOM 806 C CA . THR A 1 102 ? -0.612 -9.021 -5.151 1.00 95.94 102 THR A CA 1
ATOM 807 C C . THR A 1 102 ? -2.062 -8.887 -5.643 1.00 95.94 102 THR A C 1
ATOM 809 O O . THR A 1 102 ? -2.954 -8.540 -4.863 1.00 95.94 102 THR A O 1
ATOM 812 N N . PRO A 1 103 ? -2.351 -9.182 -6.926 1.00 94.38 103 PRO A N 1
ATOM 813 C CA . PRO A 1 103 ? -3.711 -9.090 -7.471 1.00 94.38 103 PRO A CA 1
ATOM 814 C C . PRO A 1 103 ? -4.768 -9.940 -6.748 1.00 94.38 103 PRO A C 1
ATOM 816 O O . PRO A 1 103 ? -5.947 -9.596 -6.762 1.00 94.38 103 PRO A O 1
ATOM 819 N N . ASP A 1 104 ? -4.364 -11.049 -6.128 1.00 94.38 104 ASP A N 1
ATOM 820 C CA . ASP A 1 104 ? -5.216 -11.927 -5.317 1.00 94.38 104 ASP A CA 1
ATOM 821 C C . ASP A 1 104 ? -5.325 -11.487 -3.844 1.00 94.38 104 ASP A C 1
ATOM 823 O O . ASP A 1 104 ? -6.042 -12.114 -3.065 1.00 94.38 104 ASP A O 1
ATOM 827 N N . GLY A 1 105 ? -4.670 -10.384 -3.467 1.00 94.50 105 GLY A N 1
ATOM 828 C CA . GLY A 1 105 ? -4.760 -9.773 -2.143 1.00 94.50 105 GLY A CA 1
ATOM 829 C C . GLY A 1 105 ? -3.790 -10.335 -1.105 1.00 94.50 105 GLY A C 1
ATOM 830 O O . GLY A 1 105 ? -3.922 -9.997 0.072 1.00 94.50 105 GLY A O 1
ATOM 831 N N . ALA A 1 106 ? -2.821 -11.167 -1.500 1.00 95.88 106 ALA A N 1
ATOM 832 C CA . ALA A 1 106 ? -1.735 -11.560 -0.609 1.00 95.88 106 ALA A CA 1
ATOM 833 C C . ALA A 1 106 ? -0.755 -10.395 -0.409 1.00 95.88 106 ALA A C 1
ATOM 835 O O . ALA A 1 106 ? -0.572 -9.551 -1.288 1.00 95.88 106 ALA A O 1
ATOM 836 N N . VAL A 1 107 ? -0.133 -10.341 0.768 1.00 97.06 107 VAL A N 1
ATOM 837 C CA . VAL A 1 107 ? 0.765 -9.246 1.144 1.00 97.06 107 VAL A CA 1
ATOM 838 C C . VAL A 1 107 ? 2.121 -9.793 1.529 1.00 97.06 107 VAL A C 1
ATOM 840 O O . VAL A 1 107 ? 2.222 -10.739 2.314 1.00 97.06 107 VAL A O 1
ATOM 843 N N . PHE A 1 108 ? 3.162 -9.152 1.014 1.00 97.06 108 PHE A N 1
ATOM 844 C CA . PHE A 1 108 ? 4.538 -9.515 1.300 1.00 97.06 108 PHE A CA 1
ATOM 845 C C . PHE A 1 108 ? 5.380 -8.299 1.656 1.00 97.06 108 PHE A C 1
ATOM 847 O O . PHE A 1 108 ? 5.256 -7.258 1.018 1.00 97.06 108 PHE A O 1
ATOM 854 N N . LEU A 1 109 ? 6.282 -8.449 2.619 1.00 96.31 109 LEU A N 1
ATOM 855 C CA . LEU A 1 109 ? 7.423 -7.567 2.809 1.00 96.31 109 LEU A CA 1
ATOM 856 C C . LEU A 1 109 ? 8.465 -7.884 1.728 1.00 96.31 109 LEU A C 1
ATOM 858 O O . LEU A 1 109 ? 8.974 -9.002 1.645 1.00 96.31 109 LEU A O 1
ATOM 862 N N . VAL A 1 110 ? 8.783 -6.896 0.891 1.00 95.62 110 VAL A N 1
ATOM 863 C CA . VAL A 1 110 ? 9.687 -7.065 -0.264 1.00 95.62 110 VAL A CA 1
ATOM 864 C C . VAL A 1 110 ? 11.047 -6.395 -0.064 1.00 95.62 110 VAL A C 1
ATOM 866 O O . VAL A 1 110 ? 12.030 -6.714 -0.741 1.00 95.62 110 VAL A O 1
ATOM 869 N N . SER A 1 111 ? 11.127 -5.444 0.866 1.00 95.12 111 SER A N 1
ATOM 870 C CA . SER A 1 111 ? 12.359 -4.742 1.218 1.00 95.12 111 SER A CA 1
ATOM 871 C C . SER A 1 111 ? 12.239 -4.100 2.595 1.00 95.12 111 SER A C 1
ATOM 873 O O . SER A 1 111 ? 11.168 -3.643 2.973 1.00 95.12 111 SER A O 1
ATOM 875 N N . GLU A 1 112 ? 13.358 -3.975 3.304 1.00 92.06 112 GLU A N 1
ATOM 876 C CA . GLU A 1 112 ? 13.451 -3.304 4.613 1.00 92.06 112 GLU A CA 1
ATOM 877 C C . GLU A 1 112 ? 13.298 -1.773 4.530 1.00 92.06 112 GLU A C 1
ATOM 879 O O . GLU A 1 112 ? 13.229 -1.105 5.554 1.00 92.06 112 GLU A O 1
ATOM 884 N N . GLY A 1 113 ? 13.265 -1.208 3.319 1.00 94.00 113 GLY A N 1
ATOM 885 C CA . GLY A 1 113 ? 13.103 0.227 3.110 1.00 94.00 113 GLY A CA 1
ATOM 886 C C . GLY A 1 113 ? 13.160 0.645 1.645 1.00 94.00 113 GLY A C 1
ATOM 887 O O . GLY A 1 113 ? 13.543 -0.140 0.768 1.00 94.00 113 GLY A O 1
ATOM 888 N N . MET A 1 114 ? 12.780 1.900 1.387 1.00 93.25 114 MET A N 1
ATOM 889 C CA . MET A 1 114 ? 12.630 2.452 0.034 1.00 93.25 114 MET A CA 1
ATOM 890 C C . MET A 1 114 ? 13.957 2.587 -0.722 1.00 93.25 114 MET A C 1
ATOM 892 O O . MET A 1 114 ? 14.016 2.323 -1.923 1.00 93.25 114 MET A O 1
ATOM 896 N N . GLU A 1 115 ? 15.038 2.951 -0.025 1.00 93.38 115 GLU A N 1
ATOM 897 C CA . GLU A 1 115 ? 16.377 3.046 -0.620 1.00 93.38 115 GLU A CA 1
ATOM 898 C C . GLU A 1 115 ? 16.839 1.673 -1.125 1.00 93.38 115 GLU A C 1
ATOM 900 O O . GLU A 1 115 ? 17.169 1.505 -2.300 1.00 93.38 115 GLU A O 1
ATOM 905 N N . ARG A 1 116 ? 16.777 0.661 -0.251 1.00 93.56 116 ARG A N 1
ATOM 906 C CA . ARG A 1 116 ? 17.150 -0.718 -0.583 1.00 93.56 116 ARG A CA 1
ATOM 907 C C . ARG A 1 116 ? 16.248 -1.305 -1.667 1.00 93.56 116 ARG A C 1
ATOM 909 O O . ARG A 1 116 ? 16.737 -2.017 -2.541 1.00 93.56 116 ARG A O 1
ATOM 916 N N . PHE A 1 117 ? 14.956 -0.975 -1.636 1.00 94.44 117 PHE A N 1
ATOM 917 C CA . PHE A 1 117 ? 13.999 -1.381 -2.662 1.00 94.44 117 PHE A CA 1
ATOM 918 C C . PHE A 1 117 ? 14.400 -0.817 -4.026 1.00 94.44 117 PHE A C 1
ATOM 920 O O . PHE A 1 117 ? 14.614 -1.577 -4.966 1.00 94.44 117 PHE A O 1
ATOM 927 N N . SER A 1 118 ? 14.612 0.497 -4.112 1.00 93.12 118 SER A N 1
ATOM 928 C CA . SER A 1 118 ? 15.005 1.171 -5.354 1.00 93.12 118 SER A CA 1
ATOM 929 C C . SER A 1 118 ? 16.343 0.649 -5.892 1.00 93.12 118 SER A C 1
ATOM 931 O O . SER A 1 118 ? 16.476 0.395 -7.088 1.00 93.12 118 SER A O 1
ATOM 933 N N . GLY A 1 119 ? 17.321 0.411 -5.009 1.00 93.38 119 GLY A N 1
ATOM 934 C CA . GLY A 1 119 ? 18.607 -0.190 -5.374 1.00 93.38 119 GLY A CA 1
ATOM 935 C C . GLY A 1 119 ? 18.459 -1.577 -6.007 1.00 93.38 119 GLY A C 1
ATOM 936 O O . GLY A 1 119 ? 19.049 -1.834 -7.057 1.00 93.38 119 GLY A O 1
ATOM 937 N N . ARG A 1 120 ? 17.613 -2.444 -5.432 1.00 92.56 120 ARG A N 1
ATOM 938 C CA . ARG A 1 120 ? 17.297 -3.767 -5.998 1.00 92.56 120 ARG A CA 1
ATOM 939 C C . ARG A 1 120 ? 16.611 -3.665 -7.358 1.00 92.56 120 ARG A C 1
ATOM 941 O O . ARG A 1 120 ? 17.009 -4.363 -8.288 1.00 92.56 120 ARG A O 1
ATOM 948 N N . LEU A 1 121 ? 15.638 -2.763 -7.514 1.00 93.75 121 LEU A N 1
ATOM 949 C CA . LEU A 1 121 ? 14.966 -2.546 -8.802 1.00 93.75 121 LEU A CA 1
ATOM 950 C C . LEU A 1 121 ? 15.951 -2.094 -9.892 1.00 93.75 121 LEU A C 1
ATOM 952 O O . LEU A 1 121 ? 15.898 -2.582 -11.021 1.00 93.75 121 LEU A O 1
ATOM 956 N N . LEU A 1 122 ? 16.887 -1.201 -9.556 1.00 93.19 122 LEU A N 1
ATOM 957 C CA . LEU A 1 122 ? 17.946 -0.758 -10.468 1.00 93.19 122 LEU A CA 1
ATOM 958 C C . LEU A 1 122 ? 18.945 -1.875 -10.798 1.00 93.19 122 LEU A C 1
ATOM 960 O O . LEU A 1 122 ? 19.456 -1.935 -11.920 1.00 93.19 122 LEU A O 1
ATOM 964 N N . ALA A 1 123 ? 19.209 -2.778 -9.857 1.00 91.19 123 ALA A N 1
ATOM 965 C CA . ALA A 1 123 ? 20.017 -3.972 -10.090 1.00 91.19 123 ALA A CA 1
ATOM 966 C C . ALA A 1 123 ? 19.280 -5.050 -10.913 1.00 91.19 123 ALA A C 1
ATOM 968 O O . ALA A 1 123 ? 19.928 -5.939 -11.458 1.00 91.19 123 ALA A O 1
ATOM 969 N N . GLY A 1 124 ? 17.952 -4.949 -11.064 1.00 86.12 124 GLY A N 1
ATOM 970 C CA . GLY A 1 124 ? 17.122 -6.000 -11.663 1.00 86.12 124 GLY A CA 1
ATOM 971 C C . GLY A 1 124 ? 16.902 -7.197 -10.731 1.00 86.12 124 GLY A C 1
ATOM 972 O O . GLY A 1 124 ? 16.578 -8.285 -11.193 1.00 86.12 124 GLY A O 1
ATOM 973 N N . GLU A 1 125 ? 17.092 -7.004 -9.425 1.00 83.56 125 GLU A N 1
ATOM 974 C CA . GLU A 1 125 ? 17.000 -8.027 -8.379 1.00 83.56 125 GLU A CA 1
ATOM 975 C C . GLU A 1 125 ? 15.599 -8.056 -7.741 1.00 83.56 125 GLU A C 1
ATOM 977 O O . GLU A 1 125 ? 15.446 -7.951 -6.521 1.00 83.56 125 GLU A O 1
ATOM 982 N N . GLU A 1 126 ? 14.547 -8.180 -8.552 1.00 71.19 126 GLU A N 1
ATOM 983 C CA . GLU A 1 126 ? 13.196 -8.442 -8.036 1.00 71.19 126 GLU A CA 1
ATOM 984 C C . GLU A 1 126 ? 13.027 -9.950 -7.802 1.00 71.19 126 GLU A C 1
ATOM 986 O O . GLU A 1 126 ? 12.500 -10.684 -8.630 1.00 71.19 126 GLU A O 1
ATOM 991 N N . VAL A 1 127 ? 13.567 -10.434 -6.682 1.00 71.69 127 VAL A N 1
ATOM 992 C CA . VAL A 1 127 ? 13.576 -11.866 -6.345 1.00 71.69 127 VAL A CA 1
ATOM 993 C C . VAL A 1 127 ? 12.381 -12.178 -5.447 1.00 71.69 127 VAL A C 1
ATOM 995 O O . VAL A 1 127 ? 12.460 -12.030 -4.224 1.00 71.69 127 VAL A O 1
ATOM 998 N N . ARG A 1 128 ? 11.260 -12.584 -6.057 1.00 80.19 128 ARG A N 1
ATOM 999 C CA . ARG A 1 128 ? 10.005 -12.907 -5.348 1.00 80.19 128 ARG A CA 1
ATOM 1000 C C . ARG A 1 128 ? 10.161 -14.042 -4.339 1.00 80.19 128 ARG A C 1
ATOM 1002 O O . ARG A 1 128 ? 9.414 -14.114 -3.373 1.00 80.19 128 ARG A O 1
ATOM 1009 N N . GLU A 1 129 ? 11.156 -14.904 -4.512 1.00 77.38 129 GLU A N 1
ATOM 1010 C CA . GLU A 1 129 ? 11.469 -15.994 -3.586 1.00 77.38 129 GLU A CA 1
ATOM 1011 C C . GLU A 1 129 ? 11.991 -15.507 -2.225 1.00 77.38 129 GLU A C 1
ATOM 1013 O O . GLU A 1 129 ? 11.991 -16.275 -1.266 1.00 77.38 129 GLU A O 1
ATOM 1018 N N . LEU A 1 130 ? 12.444 -14.250 -2.130 1.00 82.94 130 LEU A N 1
ATOM 1019 C CA . LEU A 1 130 ? 12.909 -13.631 -0.883 1.00 82.94 130 LEU A CA 1
ATOM 1020 C C . LEU A 1 130 ? 11.817 -12.820 -0.177 1.00 82.94 130 LEU A C 1
ATOM 1022 O O . LEU A 1 130 ? 12.102 -12.145 0.809 1.00 82.94 130 LEU A O 1
ATOM 1026 N N . TRP A 1 131 ? 10.597 -12.824 -0.710 1.00 93.06 131 TRP A N 1
ATOM 1027 C CA . TRP A 1 131 ? 9.485 -12.083 -0.140 1.00 93.06 131 TRP A CA 1
ATOM 1028 C C . TRP A 1 131 ? 8.937 -12.804 1.084 1.00 93.06 131 TRP A C 1
ATOM 1030 O O . TRP A 1 131 ? 8.637 -13.998 1.050 1.00 93.06 131 TRP A O 1
ATOM 1040 N N . GLU A 1 132 ? 8.777 -12.056 2.167 1.00 94.62 132 GLU A N 1
ATOM 1041 C CA . GLU A 1 132 ? 8.267 -12.589 3.425 1.00 94.62 132 GLU A CA 1
ATOM 1042 C C . GLU A 1 132 ? 6.775 -12.267 3.541 1.00 94.62 132 GLU A C 1
ATOM 1044 O O . GLU A 1 132 ? 6.396 -11.113 3.342 1.00 94.62 132 GLU A O 1
ATOM 1049 N N . PRO A 1 133 ? 5.895 -13.237 3.844 1.00 96.00 133 PRO A N 1
ATOM 1050 C CA . PRO A 1 133 ? 4.483 -12.947 4.076 1.00 96.00 133 PRO A CA 1
ATOM 1051 C C . PRO A 1 133 ? 4.301 -11.919 5.200 1.00 96.00 133 PRO A C 1
ATOM 1053 O O . PRO A 1 133 ? 4.812 -12.112 6.301 1.00 96.00 133 PRO A O 1
ATOM 1056 N N . ALA A 1 134 ? 3.540 -10.856 4.938 1.00 94.31 134 ALA A N 1
ATOM 1057 C CA . ALA A 1 134 ? 3.254 -9.801 5.909 1.00 94.31 134 ALA A CA 1
ATOM 1058 C C . ALA A 1 134 ? 1.842 -9.989 6.480 1.00 94.31 134 ALA A C 1
ATOM 1060 O O . ALA A 1 134 ? 0.857 -9.507 5.921 1.00 94.31 134 ALA A O 1
ATOM 1061 N N . LEU A 1 135 ? 1.735 -10.727 7.586 1.00 91.56 135 LEU A N 1
ATOM 1062 C CA . LEU A 1 135 ? 0.449 -11.084 8.204 1.00 91.56 135 LEU A CA 1
ATOM 1063 C C . LEU A 1 135 ? -0.155 -9.938 9.031 1.00 91.56 135 LEU A C 1
ATOM 1065 O O . LEU A 1 135 ? -1.327 -9.977 9.400 1.00 91.56 135 LEU A O 1
ATOM 1069 N N . GLU A 1 136 ? 0.641 -8.914 9.320 1.00 93.25 136 GLU A N 1
ATOM 1070 C CA . GLU A 1 136 ? 0.265 -7.709 10.051 1.00 93.25 136 GLU A CA 1
ATOM 1071 C C . GLU A 1 136 ? -0.563 -6.735 9.202 1.00 93.25 136 GLU A C 1
ATOM 1073 O O . GLU A 1 136 ? -1.175 -5.818 9.754 1.00 93.25 136 GLU A O 1
ATOM 1078 N N . LEU A 1 137 ? -0.601 -6.932 7.879 1.00 95.50 137 LEU A N 1
ATOM 1079 C CA . LEU A 1 137 ? -1.362 -6.121 6.936 1.00 95.50 137 LEU A CA 1
ATOM 1080 C C . LEU A 1 137 ? -2.479 -6.953 6.310 1.00 95.50 137 LEU A C 1
ATOM 1082 O O . LEU A 1 137 ? -2.249 -7.905 5.571 1.00 95.50 137 LEU A O 1
ATOM 1086 N N . THR A 1 138 ? -3.719 -6.573 6.597 1.00 96.94 138 THR A N 1
ATOM 1087 C CA . THR A 1 138 ? -4.908 -7.214 6.034 1.00 96.94 138 THR A CA 1
ATOM 1088 C C . THR A 1 138 ? -5.451 -6.396 4.871 1.00 96.94 138 THR A C 1
ATOM 1090 O O . THR A 1 138 ? -5.647 -5.185 4.994 1.00 96.94 138 THR A O 1
ATOM 1093 N N . VAL A 1 139 ? -5.745 -7.069 3.761 1.00 97.94 139 VAL A N 1
ATOM 1094 C CA . VAL A 1 139 ? -6.357 -6.479 2.567 1.00 97.94 139 VAL A CA 1
ATOM 1095 C C . VAL A 1 139 ? -7.835 -6.847 2.525 1.00 97.94 139 VAL A C 1
ATOM 1097 O O . VAL A 1 139 ? -8.214 -8.009 2.654 1.00 97.94 139 VAL A O 1
ATOM 1100 N N . TYR A 1 140 ? -8.675 -5.844 2.315 1.00 98.12 140 TYR A N 1
ATOM 1101 C CA . TYR A 1 140 ? -10.110 -5.983 2.114 1.00 98.12 140 TYR A CA 1
ATOM 1102 C C . TYR A 1 140 ? -10.475 -5.524 0.701 1.00 98.12 140 TYR A C 1
ATOM 1104 O O . TYR A 1 140 ? -9.911 -4.545 0.215 1.00 98.12 140 TYR A O 1
ATOM 1112 N N . PRO A 1 141 ? -11.478 -6.135 0.049 1.00 97.19 141 PRO A N 1
ATOM 1113 C CA . PRO A 1 141 ? -11.904 -5.724 -1.292 1.00 97.19 141 PRO A CA 1
ATOM 1114 C C . PRO A 1 141 ? -12.552 -4.330 -1.320 1.00 97.19 141 PRO A C 1
ATOM 1116 O O . PRO A 1 141 ? -12.741 -3.750 -2.381 1.00 97.19 141 PRO A O 1
ATOM 1119 N N . SER A 1 142 ? -12.957 -3.794 -0.165 1.00 97.06 142 SER A N 1
ATOM 1120 C CA . SER A 1 142 ? -13.490 -2.436 -0.038 1.00 97.06 142 SER A CA 1
ATOM 1121 C C . SER A 1 142 ? -13.467 -1.965 1.414 1.00 97.06 142 SER A C 1
ATOM 1123 O O . SER A 1 142 ? -13.418 -2.774 2.345 1.00 97.06 142 SER A O 1
ATOM 1125 N N . LYS A 1 143 ? -13.619 -0.651 1.614 1.00 96.75 143 LYS A N 1
ATOM 1126 C CA . LYS A 1 143 ? -13.875 -0.054 2.932 1.00 96.75 143 LYS A CA 1
ATOM 1127 C C . LYS A 1 143 ? -15.086 -0.677 3.627 1.00 96.75 143 LYS A C 1
ATOM 1129 O O . LYS A 1 143 ? -15.037 -0.952 4.820 1.00 96.75 143 LYS A O 1
ATOM 1134 N N . THR A 1 144 ? -16.172 -0.917 2.890 1.00 96.88 144 THR A N 1
ATOM 1135 C CA . THR A 1 144 ? -17.390 -1.524 3.444 1.00 96.88 144 THR A CA 1
ATOM 1136 C C . THR A 1 144 ? -17.125 -2.931 3.967 1.00 96.88 144 THR A C 1
ATOM 1138 O O . THR A 1 144 ? -17.632 -3.278 5.027 1.00 96.88 144 THR A O 1
ATOM 1141 N N . ALA A 1 145 ? -16.308 -3.724 3.268 1.00 97.69 145 ALA A N 1
ATOM 1142 C CA . ALA A 1 145 ? -15.902 -5.043 3.745 1.00 97.69 145 ALA A CA 1
ATOM 1143 C C . ALA A 1 145 ? -15.030 -4.946 5.008 1.00 97.69 145 ALA A C 1
ATOM 1145 O O . ALA A 1 145 ? -15.261 -5.681 5.963 1.00 97.69 145 ALA A O 1
ATOM 1146 N N . ALA A 1 146 ? -14.089 -3.997 5.056 1.00 97.50 146 ALA A N 1
ATOM 1147 C CA . ALA A 1 146 ? -13.295 -3.746 6.258 1.00 97.50 146 ALA A CA 1
ATOM 1148 C C . ALA A 1 146 ? -14.176 -3.348 7.455 1.00 97.50 146 ALA A C 1
ATOM 1150 O O . ALA A 1 146 ? -14.013 -3.888 8.545 1.00 97.50 146 ALA A O 1
ATOM 1151 N N . ALA A 1 147 ? -15.166 -2.474 7.247 1.00 97.06 147 ALA A N 1
ATOM 1152 C CA . ALA A 1 147 ? -16.071 -1.987 8.293 1.00 97.06 147 ALA A CA 1
ATOM 1153 C C . ALA A 1 147 ? -16.973 -3.076 8.905 1.00 97.06 147 ALA A C 1
ATOM 1155 O O . ALA A 1 147 ? -17.562 -2.862 9.960 1.00 97.06 147 ALA A O 1
ATOM 1156 N N . GLN A 1 148 ? -17.089 -4.245 8.266 1.00 97.25 148 GLN A N 1
ATOM 1157 C CA . GLN A 1 148 ? -17.778 -5.405 8.845 1.00 97.25 148 GLN A CA 1
ATOM 1158 C C . GLN A 1 148 ? -16.917 -6.153 9.872 1.00 97.25 148 GLN A C 1
ATOM 1160 O O . GLN A 1 148 ? -17.452 -6.913 10.676 1.00 97.25 148 GLN A O 1
ATOM 1165 N N . VAL A 1 149 ? -15.596 -5.961 9.831 1.00 97.00 149 VAL A N 1
ATOM 1166 C CA . VAL A 1 149 ? -14.615 -6.695 10.644 1.00 97.00 149 VAL A CA 1
ATOM 1167 C C . VAL A 1 149 ? -13.940 -5.784 11.670 1.00 97.00 149 VAL A C 1
ATOM 1169 O O . VAL A 1 149 ? -13.624 -6.234 12.771 1.00 97.00 149 VAL A O 1
ATOM 1172 N N . VAL A 1 150 ? -13.733 -4.506 11.338 1.00 96.19 150 VAL A N 1
ATOM 1173 C CA . VAL A 1 150 ? -13.050 -3.531 12.198 1.00 96.19 150 VAL A CA 1
ATOM 1174 C C . VAL A 1 150 ? -13.927 -2.312 12.495 1.00 96.19 150 VAL A C 1
ATOM 1176 O O . VAL A 1 150 ? -14.754 -1.908 11.680 1.00 96.19 150 VAL A O 1
ATOM 1179 N N . GLU A 1 151 ? -13.718 -1.688 13.659 1.00 95.56 151 GLU A N 1
ATOM 1180 C CA . GLU A 1 151 ? -14.407 -0.455 14.067 1.00 95.56 151 GLU A CA 1
ATOM 1181 C C . GLU A 1 151 ? -13.832 0.746 13.294 1.00 95.56 151 GLU A C 1
ATOM 1183 O O . GLU A 1 151 ? -12.874 1.379 13.736 1.00 95.56 151 GLU A O 1
ATOM 1188 N N . LEU A 1 152 ? -14.389 1.026 12.111 1.00 96.06 152 LEU A N 1
ATOM 1189 C CA . LEU A 1 152 ? -14.082 2.214 11.307 1.00 96.06 152 LEU A CA 1
ATOM 1190 C C . LEU A 1 152 ? -14.963 3.392 11.736 1.00 96.06 152 LEU A C 1
ATOM 1192 O O . LEU A 1 152 ? -16.176 3.373 11.532 1.00 96.06 152 LEU A O 1
ATOM 1196 N N . VAL A 1 153 ? -14.343 4.428 12.295 1.00 93.62 153 VAL A N 1
ATOM 1197 C CA . VAL A 1 153 ? -15.007 5.668 12.704 1.00 93.62 153 VAL A CA 1
ATOM 1198 C C . VAL A 1 153 ? -15.036 6.642 11.519 1.00 93.62 153 VAL A C 1
ATOM 1200 O O . VAL A 1 153 ? -13.984 6.886 10.916 1.00 93.62 153 VAL A O 1
ATOM 1203 N N . PRO A 1 154 ? -16.202 7.214 11.167 1.00 91.00 154 PRO A N 1
ATOM 1204 C CA . PRO A 1 154 ? -16.291 8.246 10.139 1.00 91.00 154 PRO A CA 1
ATOM 1205 C C . PRO A 1 154 ? -15.432 9.463 10.490 1.00 91.00 154 PRO A C 1
ATOM 1207 O O . PRO A 1 154 ? -15.458 9.948 11.622 1.00 91.00 154 PRO A O 1
ATOM 1210 N N . VAL A 1 155 ? -14.695 9.995 9.513 1.00 88.19 155 VAL A N 1
ATOM 1211 C CA . VAL A 1 155 ? -13.794 11.137 9.742 1.00 88.19 155 VAL A CA 1
ATOM 1212 C C . VAL A 1 155 ? -14.559 12.362 10.243 1.00 88.19 155 VAL A C 1
ATOM 1214 O O . VAL A 1 155 ? -14.063 13.096 11.093 1.00 88.19 155 VAL A O 1
ATOM 1217 N N . GLU A 1 156 ? -15.791 12.570 9.786 1.00 86.31 156 GLU A N 1
ATOM 1218 C CA . GLU A 1 156 ? -16.634 13.689 10.204 1.00 86.31 156 GLU A CA 1
ATOM 1219 C C . GLU A 1 156 ? -16.949 13.685 11.706 1.00 86.31 156 GLU A C 1
ATOM 1221 O O . GLU A 1 156 ? -17.135 14.756 12.282 1.00 86.31 156 GLU A O 1
ATOM 1226 N N . GLU A 1 157 ? -16.980 12.512 12.346 1.00 88.31 157 GLU A N 1
ATOM 1227 C CA . GLU A 1 157 ? -17.178 12.381 13.797 1.00 88.31 157 GLU A CA 1
ATOM 1228 C C . GLU A 1 157 ? -15.914 12.735 14.594 1.00 88.31 157 GLU A C 1
ATOM 1230 O O . GLU A 1 157 ? -15.992 13.047 15.783 1.00 88.31 157 GLU A O 1
ATOM 1235 N N . LEU A 1 158 ? -14.753 12.721 13.932 1.00 84.56 158 LEU A N 1
ATOM 1236 C CA . LEU A 1 158 ? -13.448 13.042 14.511 1.00 84.56 158 LEU A CA 1
ATOM 1237 C C . LEU A 1 158 ? -13.100 14.531 14.378 1.00 84.56 158 LEU A C 1
ATOM 1239 O O . LEU A 1 158 ? -12.217 15.029 15.079 1.00 84.56 158 LEU A O 1
ATOM 1243 N N . LEU A 1 159 ? -13.782 15.255 13.486 1.00 84.12 159 LEU A N 1
ATOM 1244 C CA . LEU A 1 159 ? -13.534 16.675 13.261 1.00 84.12 159 LEU A CA 1
ATOM 1245 C C . LEU A 1 159 ? -14.080 17.541 14.410 1.00 84.12 159 LEU A C 1
ATOM 1247 O O . LEU A 1 159 ? -15.144 17.258 14.971 1.00 84.12 159 LEU A O 1
ATOM 1251 N N . PRO A 1 160 ? -13.414 18.665 14.739 1.00 81.69 160 PRO A N 1
ATOM 1252 C CA . PRO A 1 160 ? -13.943 19.615 15.707 1.00 81.69 160 PRO A CA 1
ATOM 1253 C C . PRO A 1 160 ? -15.336 20.122 15.306 1.00 81.69 160 PRO A C 1
ATOM 1255 O O . PRO A 1 160 ? -15.586 20.442 14.141 1.00 81.69 160 PRO A O 1
ATOM 1258 N N . LYS A 1 161 ? -16.232 20.294 16.284 1.00 81.25 161 LYS A N 1
ATOM 1259 C CA . LYS A 1 161 ? -17.547 20.912 16.042 1.00 81.25 161 LYS A CA 1
ATOM 1260 C C . LYS A 1 161 ? -17.389 22.269 15.337 1.00 81.25 161 LYS A C 1
ATOM 1262 O O . LYS A 1 161 ? -16.518 23.065 15.697 1.00 81.25 161 LYS A O 1
ATOM 1267 N N . GLY A 1 162 ? -18.226 22.513 14.328 1.00 73.56 162 GLY A N 1
ATOM 1268 C CA . GLY A 1 162 ? -18.202 23.743 13.528 1.00 73.56 162 GLY A CA 1
ATOM 1269 C C . GLY A 1 162 ? -17.040 23.848 12.531 1.00 73.56 162 GLY A C 1
ATOM 1270 O O . GLY A 1 162 ? -16.832 24.920 11.976 1.00 73.56 162 GLY A O 1
ATOM 1271 N N . TRP A 1 163 ? -16.276 22.773 12.272 1.00 73.38 163 TRP A N 1
ATOM 1272 C CA . TRP A 1 163 ? -15.158 22.798 11.313 1.00 73.38 163 TRP A CA 1
ATOM 1273 C C . TRP A 1 163 ? -15.561 23.346 9.934 1.00 73.38 163 TRP A C 1
ATOM 1275 O O . TRP A 1 163 ? -14.904 24.247 9.425 1.00 73.38 163 TRP A O 1
ATOM 1285 N N . LYS A 1 164 ? -16.698 22.893 9.386 1.00 66.50 164 LYS A N 1
ATOM 1286 C CA . LYS A 1 164 ? -17.221 23.331 8.074 1.00 66.50 164 LYS A CA 1
ATOM 1287 C C . LYS A 1 164 ? -17.734 24.778 8.042 1.00 66.50 164 LYS A C 1
ATOM 1289 O O . LYS A 1 164 ? -17.952 25.322 6.967 1.00 66.50 164 LYS A O 1
ATOM 1294 N N . GLU A 1 165 ? -17.973 25.399 9.196 1.00 65.25 165 GLU A N 1
ATOM 1295 C CA . GLU A 1 165 ? -18.484 26.776 9.280 1.00 65.25 165 GLU A CA 1
ATOM 1296 C C . GLU A 1 165 ? -17.356 27.815 9.257 1.00 65.25 165 GLU A C 1
ATOM 1298 O O . GLU A 1 165 ? -17.614 28.975 8.958 1.00 65.25 165 GLU A O 1
ATOM 1303 N N . ARG A 1 166 ? -16.108 27.402 9.527 1.00 59.19 166 ARG A N 1
ATOM 1304 C CA . 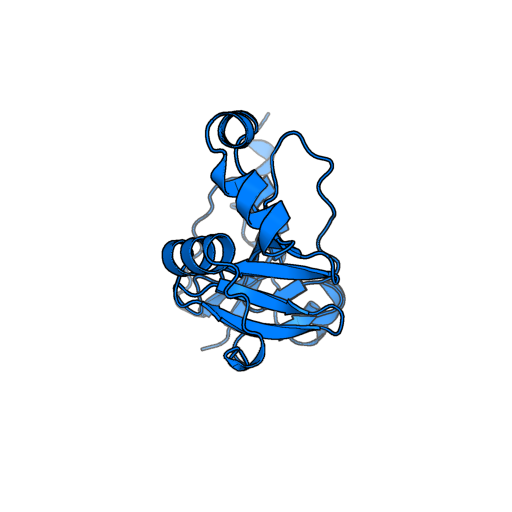ARG A 1 166 ? -14.924 28.278 9.536 1.00 59.19 166 ARG A CA 1
ATOM 1305 C C . ARG A 1 166 ? -14.328 28.553 8.151 1.00 59.19 166 ARG A C 1
ATOM 1307 O O . ARG A 1 166 ? -13.412 29.361 8.051 1.00 59.19 166 ARG A O 1
ATOM 1314 N N . GLU A 1 167 ? -14.829 27.890 7.111 1.00 56.38 167 GLU A N 1
ATOM 1315 C CA . GLU A 1 167 ? -14.401 28.073 5.714 1.00 56.38 167 GLU A CA 1
ATOM 1316 C C . GLU A 1 167 ? -15.304 29.041 4.919 1.00 56.38 167 GLU A C 1
ATOM 1318 O O . GLU A 1 167 ? -15.138 29.176 3.707 1.00 56.38 167 GLU A O 1
ATOM 1323 N N . LYS A 1 168 ? -16.262 29.712 5.578 1.00 45.69 168 LYS A N 1
ATOM 1324 C CA . LYS A 1 168 ? -17.085 30.789 4.997 1.00 45.69 168 LYS A CA 1
ATOM 1325 C C . LYS A 1 168 ? -16.647 32.155 5.503 1.00 45.69 168 LYS A C 1
ATOM 1327 O O . LYS A 1 168 ? -16.726 33.103 4.692 1.00 45.69 168 LYS A O 1
#